Protein AF-A0A0R2MMU1-F1 (afdb_monomer)

Radius of gyration: 24.26 Å; Cα contacts (8 Å, |Δi|>4): 86; chains: 1; bounding box: 53×31×76 Å

pLDDT: mean 89.14, std 9.06, range [49.91, 97.19]

InterPro domains:
  IPR036259 MFS transporter superfamily [G3DSA:1.20.1250.20] (1-72)
  IPR036259 MFS transporter superfamily [SSF103473] (3-154)

Foldseek 3Di:
DDCVVVVVVVVVCCVPPPVVLLCLQCPPPDPVCSVVSVVVSVVVVVVCVVCLVVVLLVLLQVQLLVLLVPQLVVQPDDPVVSVVLSVVLNVLTLPCNQCSLPPPVLVPDPCSVVSNVSSVVSNVRSVVRSVVVVVVVVVVVVVVSVVVSVVVVVVVVVVVVVVVD

Mean predicted aligned error: 7.09 Å

Secondary structure (DSSP, 8-state):
---HHHHHHHHHHHHHHHHHHHHHHTTT--GGGHHHHHHHHHHHHHHHHHHHHHHHHHHHHHHHHHHHHHHGGGS---HHHHHHHHHHHHHHHHHHHHHHHT-HHHHTSTTHHHHHHHHHHHHHHHHHHHHHHHHHHHHHHHHHHHHHHHHHHHHHHHHHHHTT-

Structure (mmCIF, N/CA/C/O backbone):
data_AF-A0A0R2MMU1-F1
#
_entry.id   AF-A0A0R2MMU1-F1
#
loop_
_atom_site.group_PDB
_atom_site.id
_atom_site.type_symbol
_atom_site.label_atom_id
_atom_site.label_alt_id
_atom_site.label_comp_id
_atom_site.label_asym_id
_atom_site.label_entity_id
_atom_site.label_seq_id
_atom_site.pdbx_PDB_ins_code
_atom_site.Cartn_x
_atom_site.Cartn_y
_atom_site.Cartn_z
_atom_site.occupancy
_atom_site.B_iso_or_equiv
_atom_site.auth_seq_id
_atom_site.auth_comp_id
_atom_site.auth_asym_id
_atom_site.auth_atom_id
_atom_site.pdbx_PDB_model_num
ATOM 1 N N . MET A 1 1 ? -8.712 -17.846 3.088 1.00 50.59 1 MET A N 1
ATOM 2 C CA . MET A 1 1 ? -8.578 -17.873 1.618 1.00 50.59 1 MET A CA 1
ATOM 3 C C . MET A 1 1 ? -7.226 -18.461 1.288 1.00 50.59 1 MET A C 1
ATOM 5 O O . MET A 1 1 ? -6.256 -18.099 1.943 1.00 50.59 1 MET A O 1
ATOM 9 N N . GLU A 1 2 ? -7.166 -19.386 0.339 1.00 76.94 2 GLU A N 1
ATOM 10 C CA . GLU A 1 2 ? -5.894 -19.951 -0.097 1.00 76.94 2 GLU A CA 1
ATOM 11 C C . GLU A 1 2 ? -5.105 -18.901 -0.888 1.00 76.94 2 GLU A C 1
ATOM 13 O O . GLU A 1 2 ? -5.578 -18.382 -1.894 1.00 76.94 2 GLU A O 1
ATOM 18 N N . LEU A 1 3 ? -3.917 -18.545 -0.399 1.00 83.06 3 LEU A N 1
ATOM 19 C CA . LEU A 1 3 ? -3.075 -17.492 -0.982 1.00 83.06 3 LEU A CA 1
ATOM 20 C C . LEU A 1 3 ? -2.281 -17.972 -2.208 1.00 83.06 3 LEU A C 1
ATOM 22 O O . LEU A 1 3 ? -1.712 -17.154 -2.934 1.00 83.06 3 LEU A O 1
ATOM 26 N N . TRP A 1 4 ? -2.243 -19.285 -2.455 1.00 89.38 4 TRP A N 1
ATOM 27 C CA . TRP A 1 4 ? -1.385 -19.885 -3.475 1.00 89.38 4 TRP A CA 1
ATOM 28 C C . TRP A 1 4 ? -1.652 -19.377 -4.905 1.00 89.38 4 TRP A C 1
ATOM 30 O O . TRP A 1 4 ? -0.662 -19.141 -5.599 1.00 89.38 4 TRP A O 1
ATOM 40 N N . PRO A 1 5 ? -2.896 -19.101 -5.366 1.00 90.94 5 PRO A N 1
ATOM 41 C CA . PRO A 1 5 ? -3.102 -18.604 -6.729 1.00 90.94 5 PRO A CA 1
ATOM 42 C C . PRO A 1 5 ? -2.506 -17.206 -6.913 1.00 90.94 5 PRO A C 1
ATOM 44 O O . PRO A 1 5 ? -1.870 -16.916 -7.926 1.00 90.94 5 PRO A O 1
ATOM 47 N N . GLY A 1 6 ? -2.653 -16.349 -5.897 1.00 87.88 6 GLY A N 1
ATOM 48 C CA . GLY A 1 6 ? -2.052 -15.017 -5.884 1.00 87.88 6 GLY A CA 1
ATOM 49 C C . GLY A 1 6 ? -0.526 -15.088 -5.900 1.00 87.88 6 GLY A C 1
ATOM 50 O O . GLY A 1 6 ? 0.116 -14.381 -6.673 1.00 87.88 6 GLY A O 1
ATOM 51 N N . MET A 1 7 ? 0.059 -15.996 -5.115 1.00 89.50 7 MET A N 1
ATOM 52 C CA . MET A 1 7 ? 1.508 -16.218 -5.104 1.00 89.50 7 MET A CA 1
ATOM 53 C C . MET A 1 7 ? 2.035 -16.695 -6.464 1.00 89.50 7 MET A C 1
ATOM 55 O O . MET A 1 7 ? 3.068 -16.203 -6.919 1.00 89.50 7 MET A O 1
ATOM 59 N N . VAL A 1 8 ? 1.314 -17.593 -7.144 1.00 93.38 8 VAL A N 1
ATOM 60 C CA . VAL A 1 8 ? 1.662 -18.047 -8.501 1.00 93.38 8 VAL A CA 1
ATOM 61 C C . VAL A 1 8 ? 1.628 -16.882 -9.492 1.00 93.38 8 VAL A C 1
ATOM 63 O O . VAL A 1 8 ? 2.586 -16.691 -10.241 1.00 93.38 8 VAL A O 1
ATOM 66 N N . MET A 1 9 ? 0.580 -16.055 -9.461 1.00 91.62 9 MET A N 1
ATOM 67 C CA . MET A 1 9 ? 0.465 -14.885 -10.341 1.00 91.62 9 MET A CA 1
ATOM 68 C C . MET A 1 9 ? 1.586 -13.865 -10.106 1.00 91.62 9 MET A C 1
ATOM 70 O O . MET A 1 9 ? 2.159 -13.341 -11.066 1.00 91.62 9 MET A O 1
ATOM 74 N N . ILE A 1 10 ? 1.949 -13.618 -8.844 1.00 89.19 10 ILE A N 1
ATOM 75 C CA . ILE A 1 10 ? 3.091 -12.764 -8.489 1.00 89.19 10 ILE A CA 1
ATOM 76 C C . ILE A 1 10 ? 4.390 -13.360 -9.048 1.00 89.19 10 ILE A C 1
ATOM 78 O O . ILE A 1 10 ? 5.195 -12.626 -9.625 1.00 89.19 10 ILE A O 1
ATOM 82 N N . GLY A 1 11 ? 4.586 -14.676 -8.929 1.00 90.88 11 GLY A N 1
ATOM 83 C CA . GLY A 1 11 ? 5.756 -15.376 -9.462 1.00 90.88 11 GLY A CA 1
ATOM 84 C C . GLY A 1 11 ? 5.890 -15.238 -10.980 1.00 90.88 11 GLY A C 1
ATOM 85 O O . GLY A 1 11 ? 6.936 -14.808 -11.468 1.00 90.88 11 GLY A O 1
ATOM 86 N N . ILE A 1 12 ? 4.816 -15.519 -11.725 1.00 93.06 12 ILE A N 1
ATOM 87 C CA . ILE A 1 12 ? 4.781 -15.385 -13.192 1.00 93.06 12 ILE A CA 1
ATOM 88 C C . ILE A 1 12 ? 5.070 -13.941 -13.610 1.00 93.06 12 ILE A C 1
ATOM 90 O O . ILE A 1 12 ? 5.895 -13.700 -14.491 1.00 93.06 12 ILE A O 1
ATOM 94 N N . THR A 1 13 ? 4.443 -12.970 -12.944 1.00 88.56 13 THR A N 1
ATOM 95 C CA . THR A 1 13 ? 4.659 -11.547 -13.238 1.00 88.56 13 THR A CA 1
ATOM 96 C C . THR A 1 13 ? 6.129 -11.167 -13.056 1.00 88.56 13 THR A C 1
ATOM 98 O O . THR A 1 13 ? 6.720 -10.545 -13.937 1.00 88.56 13 THR A O 1
ATOM 101 N N . ASN A 1 14 ? 6.757 -11.599 -11.960 1.00 87.88 14 ASN A N 1
ATOM 102 C CA . ASN A 1 14 ? 8.176 -11.339 -11.713 1.00 87.88 14 ASN A CA 1
ATOM 103 C C . ASN A 1 14 ? 9.093 -12.011 -12.745 1.00 87.88 14 ASN A C 1
ATOM 105 O O . ASN A 1 14 ? 10.094 -11.412 -13.146 1.00 87.88 14 ASN A O 1
ATOM 109 N N . ALA A 1 15 ? 8.755 -13.224 -13.190 1.00 89.00 15 ALA A N 1
ATOM 110 C CA . ALA A 1 15 ? 9.521 -13.948 -14.201 1.00 89.00 15 ALA A CA 1
ATOM 111 C C . ALA A 1 15 ? 9.497 -13.249 -15.570 1.00 89.00 15 ALA A C 1
ATOM 113 O O . ALA A 1 15 ? 10.497 -13.273 -16.280 1.00 89.00 15 ALA A O 1
ATOM 114 N N . ILE A 1 16 ? 8.385 -12.598 -15.924 1.00 90.31 16 ILE A N 1
ATOM 115 C CA . ILE A 1 16 ? 8.231 -11.890 -17.203 1.00 90.31 16 ILE A CA 1
ATOM 116 C C . ILE A 1 16 ? 8.830 -10.482 -17.140 1.00 90.31 16 ILE A C 1
ATOM 118 O O . ILE A 1 16 ? 9.562 -10.074 -18.040 1.00 90.31 16 ILE A O 1
ATOM 122 N N . VAL A 1 17 ? 8.530 -9.722 -16.084 1.00 86.69 17 VAL A N 1
ATOM 123 C CA . VAL A 1 17 ? 8.885 -8.297 -16.010 1.00 86.69 17 VAL A CA 1
ATOM 124 C C . VAL A 1 17 ? 10.395 -8.102 -15.905 1.00 86.69 17 VAL A C 1
ATOM 126 O O . VAL A 1 17 ? 10.941 -7.247 -16.596 1.00 86.69 17 VAL A O 1
ATOM 129 N N . ASN A 1 18 ? 11.088 -8.898 -15.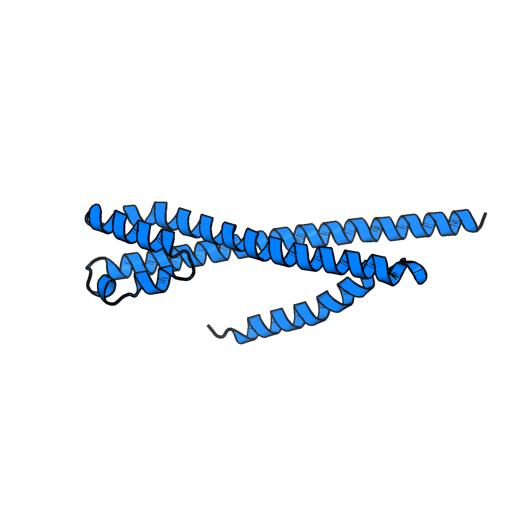084 1.00 86.06 18 ASN A N 1
ATOM 130 C CA . ASN A 1 18 ? 12.508 -8.677 -14.803 1.00 86.06 18 ASN A CA 1
ATOM 131 C C . ASN A 1 18 ? 13.417 -8.800 -16.046 1.00 86.06 18 ASN A C 1
ATOM 133 O O . ASN A 1 18 ? 14.224 -7.890 -16.261 1.00 86.06 18 ASN A O 1
ATOM 137 N N . PRO A 1 19 ? 13.304 -9.849 -16.888 1.00 85.56 19 PRO A N 1
ATOM 138 C CA . PRO A 1 19 ? 14.078 -9.935 -18.125 1.00 85.56 19 PRO A CA 1
ATOM 139 C C . PRO A 1 19 ? 13.749 -8.806 -19.104 1.00 85.56 19 PRO A C 1
ATOM 141 O O . PRO A 1 19 ? 14.665 -8.166 -19.616 1.00 85.56 19 PRO A O 1
ATOM 144 N N . VAL A 1 20 ? 12.456 -8.522 -19.311 1.00 85.19 20 VAL A N 1
ATOM 145 C CA . VAL A 1 20 ? 11.996 -7.494 -20.259 1.00 85.19 20 VAL A CA 1
ATOM 146 C C . VAL A 1 20 ? 12.524 -6.114 -19.874 1.00 85.19 20 VAL A C 1
ATOM 148 O O . VAL A 1 20 ? 13.004 -5.384 -20.742 1.00 85.19 20 VAL A O 1
ATOM 151 N N . LEU A 1 21 ? 12.503 -5.772 -18.580 1.00 83.88 21 LEU A N 1
ATOM 152 C CA . LEU A 1 21 ? 13.031 -4.503 -18.077 1.00 83.88 21 LEU A CA 1
ATOM 153 C C . LEU A 1 21 ? 14.523 -4.346 -18.384 1.00 83.88 21 LEU A C 1
ATOM 155 O O . LEU A 1 21 ? 14.945 -3.287 -18.840 1.00 83.88 21 LEU A O 1
ATOM 159 N N . ASN A 1 22 ? 15.308 -5.404 -18.161 1.00 84.88 22 ASN A N 1
ATOM 160 C CA . ASN A 1 22 ? 16.746 -5.383 -18.415 1.00 84.88 22 ASN A CA 1
ATOM 161 C C . ASN A 1 22 ? 17.041 -5.239 -19.913 1.00 84.88 22 ASN A C 1
ATOM 163 O O . ASN A 1 22 ? 17.874 -4.424 -20.296 1.00 84.88 22 ASN A O 1
ATOM 167 N N . THR A 1 23 ? 16.337 -5.983 -20.772 1.00 84.06 23 THR A N 1
ATOM 168 C CA . THR A 1 23 ? 16.540 -5.890 -22.225 1.00 84.06 23 THR A CA 1
ATOM 169 C C . THR A 1 23 ? 16.091 -4.546 -22.790 1.00 84.06 23 THR A C 1
ATOM 171 O O . THR A 1 23 ? 16.772 -3.993 -23.646 1.00 84.06 23 THR A O 1
ATOM 174 N N . ALA A 1 24 ? 14.972 -3.997 -22.305 1.00 84.00 24 ALA A N 1
ATOM 175 C CA . ALA A 1 24 ? 14.436 -2.727 -22.787 1.00 84.00 24 ALA A CA 1
ATOM 176 C C . ALA A 1 24 ? 15.250 -1.528 -22.284 1.00 84.00 24 ALA A C 1
ATOM 178 O O . ALA A 1 24 ? 15.509 -0.608 -23.052 1.00 84.00 24 ALA A O 1
ATOM 179 N N . GLY A 1 25 ? 15.685 -1.546 -21.020 1.00 81.19 25 GLY A N 1
ATOM 180 C CA . GLY A 1 25 ? 16.491 -0.471 -20.435 1.00 81.19 25 GLY A CA 1
ATOM 181 C C . GLY A 1 25 ? 17.905 -0.375 -21.013 1.00 81.19 25 GLY A C 1
ATOM 182 O O . GLY A 1 25 ? 18.514 0.687 -20.956 1.00 81.19 25 GLY A O 1
ATOM 183 N N . MET A 1 26 ? 18.409 -1.468 -21.588 1.00 86.75 26 MET A N 1
ATOM 184 C CA . MET A 1 26 ? 19.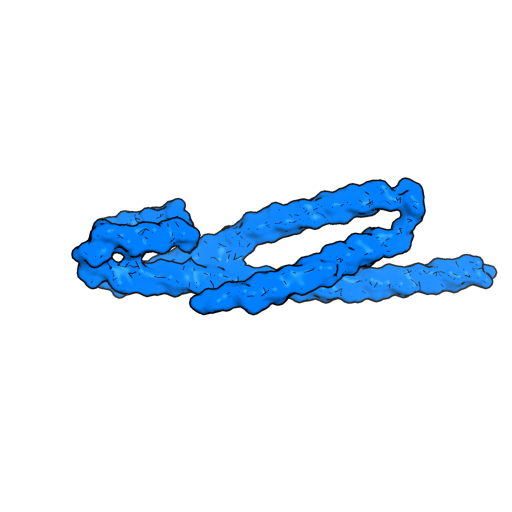733 -1.539 -22.214 1.00 86.75 26 MET A CA 1
ATOM 185 C C . MET A 1 26 ? 19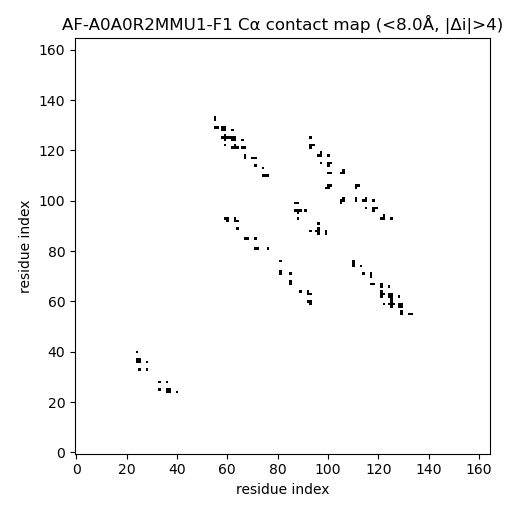.680 -1.440 -23.746 1.00 86.75 26 MET A C 1
ATOM 187 O O . MET A 1 26 ? 20.723 -1.442 -24.402 1.00 86.75 26 MET A O 1
ATOM 191 N N . ALA A 1 27 ? 18.484 -1.376 -24.337 1.00 82.81 27 ALA A N 1
ATOM 192 C CA . ALA A 1 27 ? 18.326 -1.300 -25.782 1.00 82.81 27 ALA A CA 1
ATOM 193 C C . ALA A 1 27 ? 18.928 0.007 -26.324 1.00 82.81 27 ALA A C 1
ATOM 195 O O . ALA A 1 27 ? 18.622 1.089 -25.833 1.00 82.81 27 ALA A O 1
ATOM 196 N N . GLY A 1 28 ? 19.784 -0.099 -27.344 1.00 79.31 28 GLY A N 1
ATOM 197 C CA . GLY A 1 28 ? 20.409 1.060 -27.993 1.00 79.31 28 GLY A CA 1
ATOM 198 C C . GLY A 1 28 ? 21.635 1.637 -27.275 1.00 79.31 28 GLY A C 1
ATOM 199 O O . GLY A 1 28 ? 22.217 2.593 -27.778 1.00 79.31 28 GLY A O 1
ATOM 200 N N . VAL A 1 29 ? 22.062 1.057 -26.146 1.00 87.00 29 VAL A N 1
ATOM 201 C CA . VAL A 1 29 ? 23.268 1.488 -25.418 1.00 87.00 29 VAL A CA 1
ATOM 202 C C . VAL A 1 29 ? 24.527 0.951 -26.105 1.00 87.00 29 VAL A C 1
ATOM 204 O O . VAL A 1 29 ? 24.607 -0.234 -26.441 1.00 87.00 29 VAL A O 1
ATOM 207 N N . ALA A 1 30 ? 25.536 1.805 -26.300 1.00 88.25 30 ALA A N 1
ATOM 208 C CA . ALA A 1 30 ? 26.806 1.387 -26.883 1.00 88.25 30 ALA A CA 1
ATOM 209 C C . ALA A 1 30 ? 27.558 0.408 -25.951 1.00 88.25 30 ALA A C 1
ATOM 211 O O . ALA A 1 30 ? 27.510 0.562 -24.727 1.00 88.25 30 ALA A O 1
ATOM 212 N N . PRO A 1 31 ? 28.324 -0.572 -26.479 1.00 86.88 31 PRO A N 1
ATOM 213 C CA . PRO A 1 31 ? 28.992 -1.582 -25.650 1.00 86.88 31 PRO A CA 1
ATOM 214 C C . PRO A 1 31 ? 29.890 -1.015 -24.541 1.00 86.88 31 PRO A C 1
ATOM 216 O O . PRO A 1 31 ? 29.954 -1.582 -23.453 1.00 86.88 31 PRO A O 1
ATOM 219 N N . HIS A 1 32 ? 30.549 0.120 -24.793 1.00 90.12 32 HIS A N 1
ATOM 220 C CA . HIS A 1 32 ? 31.442 0.773 -23.833 1.00 90.12 32 HIS A CA 1
ATOM 221 C C . HIS A 1 32 ? 30.702 1.535 -22.716 1.00 90.12 32 HIS A C 1
ATOM 223 O O . HIS A 1 32 ? 31.305 1.858 -21.698 1.00 90.12 32 HIS A O 1
ATOM 229 N N . GLU A 1 33 ? 29.395 1.774 -22.865 1.00 90.19 33 GLU A N 1
ATOM 230 C CA . GLU A 1 33 ? 28.551 2.478 -21.888 1.00 90.19 33 GLU A CA 1
ATOM 231 C C . GLU A 1 33 ? 27.633 1.530 -21.105 1.00 90.19 33 GLU A C 1
ATOM 233 O O . GLU A 1 33 ? 26.965 1.952 -20.159 1.00 90.19 33 GLU A O 1
ATOM 238 N N . MET A 1 34 ? 27.616 0.234 -21.445 1.00 87.56 34 MET A N 1
ATOM 239 C CA . MET A 1 34 ? 26.731 -0.753 -20.815 1.00 87.56 34 MET A CA 1
ATOM 240 C C . MET A 1 34 ? 26.856 -0.785 -19.286 1.00 87.56 34 MET A C 1
ATOM 242 O O . MET A 1 34 ? 25.849 -0.900 -18.589 1.00 87.56 34 MET A O 1
ATOM 246 N N . GLY A 1 35 ? 28.071 -0.644 -18.747 1.00 90.12 35 GLY A N 1
ATOM 247 C CA . GLY A 1 35 ? 28.281 -0.585 -17.298 1.00 90.12 35 GLY A CA 1
ATOM 248 C C . GLY A 1 35 ? 27.595 0.621 -16.645 1.00 90.12 35 GLY A C 1
ATOM 249 O O . GLY A 1 35 ? 26.967 0.478 -15.596 1.00 90.12 35 GLY A O 1
ATOM 250 N N . MET A 1 36 ? 27.649 1.790 -17.291 1.00 92.06 36 MET A N 1
ATOM 251 C CA . MET A 1 36 ? 27.031 3.024 -16.794 1.00 92.0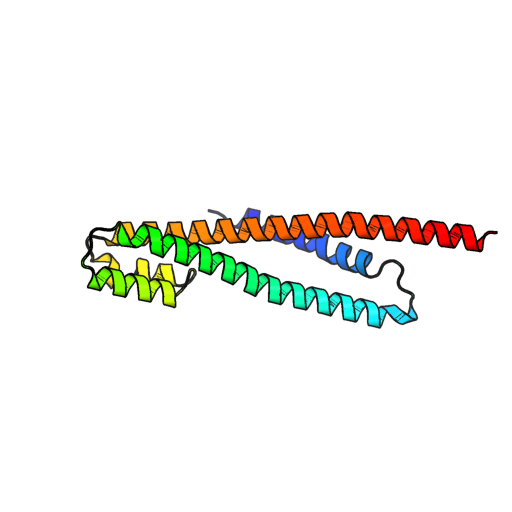6 36 MET A CA 1
ATOM 252 C C . MET A 1 36 ? 25.502 2.961 -16.876 1.00 92.06 36 MET A C 1
ATOM 254 O O . MET A 1 36 ? 24.818 3.276 -15.901 1.00 92.06 36 MET A O 1
ATOM 258 N N . ALA A 1 37 ? 24.965 2.493 -18.007 1.00 90.06 37 ALA A N 1
ATOM 259 C CA . ALA A 1 37 ? 23.525 2.334 -18.199 1.00 90.06 37 ALA A CA 1
ATOM 260 C C . ALA A 1 37 ? 22.922 1.316 -17.218 1.00 90.06 37 ALA A C 1
ATOM 262 O O . ALA A 1 37 ? 21.908 1.595 -16.577 1.00 90.06 37 ALA A O 1
ATOM 263 N N . SER A 1 38 ? 23.586 0.172 -17.030 1.00 89.75 38 SER A N 1
ATOM 264 C CA . SER A 1 38 ? 23.173 -0.848 -16.061 1.00 89.75 38 SER A CA 1
ATOM 265 C C . SER A 1 38 ? 23.207 -0.317 -14.621 1.00 89.75 38 SER A C 1
ATOM 267 O O . SER A 1 38 ? 22.273 -0.548 -13.848 1.00 89.75 38 SER A O 1
ATOM 269 N N . GLY A 1 39 ? 24.232 0.472 -14.272 1.00 92.06 39 GLY A N 1
ATOM 270 C CA . GLY A 1 39 ? 24.329 1.142 -12.974 1.00 92.06 39 GLY A CA 1
ATOM 271 C C . GLY A 1 39 ? 23.147 2.079 -12.704 1.00 92.06 39 GLY A C 1
ATOM 272 O O . GLY A 1 39 ? 22.494 1.961 -11.666 1.00 92.06 39 GLY A O 1
ATOM 273 N N . LEU A 1 40 ? 22.818 2.955 -13.660 1.00 92.31 40 LEU A N 1
ATOM 274 C CA . LEU A 1 40 ? 21.656 3.848 -13.566 1.00 92.31 40 LEU A CA 1
ATOM 275 C C . LEU A 1 40 ? 20.340 3.070 -13.453 1.00 92.31 40 LEU A C 1
ATOM 277 O O . LEU A 1 40 ? 19.515 3.385 -12.593 1.00 92.31 40 LEU A O 1
ATOM 281 N N . LEU A 1 41 ? 20.158 2.026 -14.267 1.00 90.44 41 L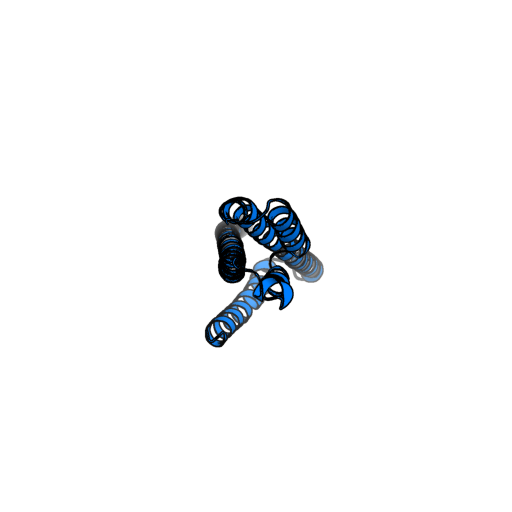EU A N 1
ATOM 282 C CA . LEU A 1 41 ? 18.965 1.181 -14.227 1.00 90.44 41 LEU A CA 1
ATOM 283 C C . LEU A 1 41 ? 18.770 0.557 -12.839 1.00 90.44 41 LEU A C 1
ATOM 285 O O . LEU A 1 41 ? 17.664 0.585 -12.295 1.00 90.44 41 LEU A O 1
ATOM 289 N N . ASN A 1 42 ? 19.839 0.035 -12.234 1.00 91.50 42 ASN A N 1
ATOM 290 C CA . ASN A 1 42 ? 19.768 -0.552 -10.901 1.00 91.50 42 ASN A CA 1
ATOM 291 C C . ASN A 1 42 ? 19.434 0.488 -9.817 1.00 91.50 42 ASN A C 1
ATOM 293 O O . ASN A 1 42 ? 18.620 0.211 -8.935 1.00 91.50 42 ASN A O 1
ATOM 297 N N . VAL A 1 43 ? 19.995 1.699 -9.905 1.00 94.25 43 VAL A N 1
ATOM 298 C CA . VAL A 1 43 ? 19.671 2.799 -8.980 1.00 94.25 43 VAL A CA 1
ATOM 299 C C . VAL A 1 43 ? 18.191 3.169 -9.065 1.00 94.25 43 VAL A C 1
ATOM 301 O O . VAL A 1 43 ? 17.532 3.244 -8.029 1.00 94.25 43 VAL A O 1
ATOM 304 N N . PHE A 1 44 ? 17.631 3.327 -10.270 1.00 91.31 44 PHE A N 1
ATOM 305 C CA . PHE A 1 44 ? 16.203 3.622 -10.430 1.00 91.31 44 PHE A CA 1
ATOM 306 C C . PHE A 1 44 ? 15.305 2.498 -9.906 1.00 91.31 44 PHE A C 1
ATOM 308 O O . PHE A 1 44 ? 14.280 2.778 -9.285 1.00 91.31 44 PHE A O 1
ATOM 315 N N . ARG A 1 45 ? 15.693 1.230 -10.091 1.00 90.94 45 ARG A N 1
ATOM 316 C CA . ARG A 1 45 ? 14.961 0.083 -9.529 1.00 90.94 45 ARG A CA 1
ATOM 317 C C . ARG A 1 45 ? 14.967 0.093 -8.004 1.00 90.94 45 ARG A C 1
ATOM 319 O O . ARG A 1 45 ? 13.912 -0.069 -7.387 1.00 90.94 45 ARG A O 1
ATOM 326 N N . GLN A 1 46 ? 16.135 0.295 -7.400 1.00 94.44 46 GLN A N 1
ATOM 327 C CA . GLN A 1 46 ? 16.269 0.351 -5.948 1.00 94.44 46 GLN A CA 1
ATOM 328 C C . GLN A 1 46 ? 15.481 1.531 -5.377 1.00 94.44 46 GLN A C 1
ATOM 330 O O . GLN A 1 46 ? 14.713 1.360 -4.434 1.00 94.44 46 GLN A O 1
ATOM 335 N N . PHE A 1 47 ? 15.615 2.706 -5.990 1.00 94.88 47 PHE A N 1
ATOM 336 C CA . PHE A 1 47 ? 14.884 3.905 -5.599 1.00 94.88 47 PHE A CA 1
ATOM 337 C C . PHE A 1 47 ? 13.367 3.715 -5.715 1.00 94.88 47 PHE A C 1
ATOM 339 O O . PHE A 1 47 ? 12.628 4.010 -4.780 1.00 94.88 47 PHE A O 1
ATOM 346 N N . GLY A 1 48 ? 12.892 3.153 -6.829 1.00 92.69 48 GLY A N 1
ATOM 347 C CA . GLY A 1 48 ? 11.478 2.836 -7.013 1.00 92.69 48 GLY A CA 1
ATOM 348 C C . GLY A 1 48 ? 10.957 1.851 -5.964 1.00 92.69 48 GLY A C 1
ATOM 349 O O . GLY A 1 48 ? 9.841 2.007 -5.478 1.00 92.69 48 GLY A O 1
ATOM 350 N N . THR A 1 49 ? 11.777 0.879 -5.558 1.00 93.12 49 THR A N 1
ATOM 351 C CA . THR A 1 49 ? 11.413 -0.096 -4.520 1.00 93.12 49 THR A CA 1
ATOM 352 C C . THR A 1 49 ? 11.288 0.570 -3.153 1.00 93.12 49 THR A C 1
ATOM 354 O O . THR A 1 49 ? 10.291 0.367 -2.464 1.00 93.12 49 THR A O 1
ATOM 357 N N . THR A 1 50 ? 12.255 1.402 -2.758 1.00 95.88 50 THR A N 1
ATOM 358 C CA . THR A 1 50 ? 12.214 2.075 -1.452 1.00 95.88 50 THR A CA 1
ATOM 359 C C . THR A 1 50 ? 11.076 3.089 -1.371 1.00 95.88 50 THR A C 1
ATOM 361 O O . THR A 1 50 ? 10.289 3.052 -0.423 1.00 95.88 50 THR A O 1
ATOM 364 N N . VAL A 1 51 ? 10.929 3.945 -2.386 1.00 95.12 51 VAL A N 1
ATOM 365 C CA . VAL A 1 51 ? 9.845 4.934 -2.457 1.00 95.12 51 VAL A CA 1
ATOM 366 C C . VAL A 1 51 ? 8.487 4.249 -2.565 1.00 95.12 51 VAL A C 1
ATOM 368 O O . VAL A 1 51 ? 7.542 4.671 -1.904 1.00 95.12 51 VAL A O 1
ATOM 371 N N . GLY A 1 52 ? 8.389 3.169 -3.342 1.00 95.19 52 GLY A N 1
ATOM 372 C CA . GLY A 1 52 ? 7.168 2.385 -3.484 1.00 95.19 52 GLY A CA 1
ATOM 373 C C . GLY A 1 52 ? 6.712 1.788 -2.156 1.00 95.19 52 GLY A C 1
ATOM 374 O O . GLY A 1 52 ? 5.575 2.012 -1.753 1.00 95.19 52 GLY A O 1
ATOM 375 N N . VAL A 1 53 ? 7.599 1.089 -1.440 1.00 95.12 53 VAL A N 1
ATOM 376 C CA . VAL A 1 53 ? 7.272 0.464 -0.146 1.00 95.12 53 VAL A CA 1
ATOM 377 C C . VAL A 1 53 ? 6.843 1.510 0.885 1.00 95.12 53 VAL A C 1
ATOM 379 O O . VAL A 1 53 ? 5.804 1.348 1.524 1.00 95.12 53 VAL A O 1
ATOM 382 N N . VAL A 1 54 ? 7.600 2.604 1.025 1.00 96.38 54 VAL A N 1
ATOM 383 C CA . VAL A 1 54 ? 7.289 3.654 2.008 1.00 96.38 54 VAL A CA 1
ATOM 384 C C . VAL A 1 54 ? 6.018 4.412 1.627 1.00 96.38 54 VAL A C 1
ATOM 386 O O . VAL A 1 54 ? 5.126 4.573 2.457 1.00 96.38 54 VAL A O 1
ATOM 389 N N . GLY A 1 55 ? 5.904 4.854 0.374 1.00 96.81 55 GLY A N 1
ATOM 390 C CA . GLY A 1 55 ? 4.766 5.639 -0.099 1.00 96.81 55 GLY A CA 1
ATOM 391 C C . G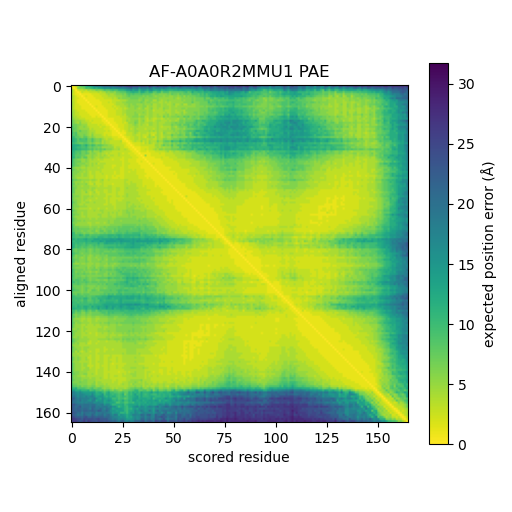LY A 1 55 ? 3.452 4.868 -0.011 1.00 96.81 55 GLY A C 1
ATOM 392 O O . GLY A 1 55 ? 2.475 5.372 0.541 1.00 96.81 55 GLY A O 1
ATOM 393 N N . LEU A 1 56 ? 3.437 3.619 -0.483 1.00 96.88 56 LEU A N 1
ATOM 394 C CA . LEU A 1 56 ? 2.259 2.756 -0.391 1.00 96.88 56 LEU A CA 1
ATOM 395 C C . LEU A 1 56 ? 1.911 2.422 1.067 1.00 96.88 56 LEU A C 1
ATOM 397 O O . LEU A 1 56 ? 0.734 2.456 1.428 1.00 96.88 56 LEU A O 1
ATOM 401 N N . GLY A 1 57 ? 2.910 2.182 1.924 1.00 95.88 57 GLY A N 1
ATOM 402 C CA . GLY A 1 57 ? 2.699 1.969 3.359 1.00 95.88 57 GLY A CA 1
ATOM 403 C C . GLY A 1 57 ? 2.067 3.180 4.057 1.00 95.88 57 GLY A C 1
ATOM 404 O O . GLY A 1 57 ? 1.141 3.022 4.853 1.00 95.88 57 GLY A O 1
ATOM 405 N N . LEU A 1 58 ? 2.498 4.399 3.716 1.00 96.62 58 LEU A N 1
ATOM 406 C CA . LEU A 1 58 ? 1.892 5.633 4.225 1.00 96.62 58 LEU A CA 1
ATOM 407 C C . LEU A 1 58 ? 0.451 5.815 3.737 1.00 96.62 58 LEU A C 1
ATOM 409 O O . LEU A 1 58 ? -0.406 6.214 4.523 1.00 96.62 58 LEU A O 1
ATOM 413 N N . ILE A 1 59 ? 0.157 5.487 2.476 1.00 97.06 59 ILE A N 1
ATOM 414 C CA . ILE A 1 59 ? -1.213 5.523 1.937 1.00 97.06 59 ILE A CA 1
ATOM 415 C C . ILE A 1 59 ? -2.123 4.569 2.716 1.00 97.06 59 ILE A C 1
ATOM 417 O O . ILE A 1 59 ? -3.200 4.976 3.159 1.00 97.06 59 ILE A O 1
ATOM 421 N N . GLN A 1 60 ? -1.672 3.331 2.939 1.00 96.88 60 GLN A N 1
ATOM 422 C CA . GLN A 1 60 ? -2.405 2.357 3.745 1.00 96.88 60 GLN A CA 1
ATOM 423 C C . GLN A 1 60 ? -2.635 2.871 5.167 1.00 96.88 60 GLN A C 1
ATOM 425 O O . GLN A 1 60 ? -3.757 2.810 5.668 1.00 96.88 60 GLN A O 1
ATOM 430 N N . ASN A 1 61 ? -1.589 3.393 5.812 1.00 96.50 61 ASN A N 1
ATOM 431 C CA . ASN A 1 61 ? -1.673 3.906 7.174 1.00 96.50 61 ASN A CA 1
ATOM 432 C C . ASN A 1 61 ? -2.655 5.081 7.284 1.00 96.50 61 ASN A C 1
ATOM 434 O O . ASN A 1 61 ? -3.497 5.099 8.178 1.00 96.50 61 ASN A O 1
ATOM 438 N N . ASN A 1 62 ? -2.604 6.027 6.345 1.00 96.81 62 ASN A N 1
ATOM 439 C CA . ASN A 1 62 ? -3.491 7.187 6.338 1.00 96.81 62 ASN A CA 1
ATOM 440 C C . ASN A 1 62 ? -4.957 6.783 6.136 1.00 96.81 62 ASN A C 1
ATOM 442 O O . ASN A 1 62 ? -5.833 7.288 6.837 1.00 96.81 62 ASN A O 1
ATOM 446 N N . SER A 1 63 ? -5.227 5.845 5.224 1.00 96.44 63 SER A N 1
ATOM 447 C CA . SER A 1 63 ? -6.573 5.298 5.011 1.00 96.44 63 SER A CA 1
ATOM 448 C C . SER A 1 63 ? -7.081 4.536 6.245 1.00 96.44 63 SER A C 1
ATOM 450 O O . SER A 1 63 ? -8.204 4.779 6.695 1.00 96.44 63 SER A O 1
ATOM 452 N N . TYR A 1 64 ? -6.234 3.706 6.863 1.00 96.69 64 TYR A N 1
ATOM 453 C CA . TYR A 1 64 ? -6.537 3.006 8.114 1.00 96.69 64 TYR A CA 1
ATOM 454 C C . TYR A 1 64 ? -6.900 3.987 9.241 1.00 96.69 64 TYR A C 1
ATOM 456 O O . TYR A 1 64 ? -7.962 3.872 9.858 1.00 96.69 64 TYR A O 1
ATOM 464 N N . MET A 1 65 ? -6.061 5.001 9.471 1.00 95.44 65 MET A N 1
ATOM 465 C CA . MET A 1 65 ? -6.293 6.036 10.480 1.00 95.44 65 MET A CA 1
ATOM 466 C C . MET A 1 65 ? -7.571 6.830 10.210 1.00 95.44 65 MET A C 1
ATOM 468 O O . MET A 1 65 ? -8.333 7.092 11.141 1.00 95.44 65 MET A O 1
ATOM 472 N N . ALA A 1 66 ? -7.829 7.207 8.955 1.00 96.31 66 ALA A N 1
ATOM 473 C CA . ALA A 1 66 ? -9.050 7.906 8.574 1.00 96.31 66 ALA A CA 1
ATOM 474 C C . ALA A 1 66 ? -10.293 7.070 8.914 1.00 96.31 66 ALA A C 1
ATOM 476 O O . ALA A 1 66 ? -11.215 7.578 9.553 1.00 96.31 66 ALA A O 1
ATOM 477 N N . HIS A 1 67 ? -10.284 5.773 8.590 1.00 95.69 67 HIS A N 1
ATOM 478 C CA . HIS A 1 67 ? -11.396 4.879 8.905 1.00 95.69 67 HIS A CA 1
ATOM 479 C C . HIS A 1 67 ? -11.624 4.742 10.416 1.00 95.69 67 HIS A C 1
ATOM 481 O O . HIS A 1 67 ? -12.762 4.843 10.878 1.00 95.69 67 HIS A O 1
ATOM 487 N N . LEU A 1 68 ? -10.556 4.582 11.207 1.00 95.44 68 LEU A N 1
ATOM 488 C CA . LEU A 1 68 ? -10.656 4.539 12.669 1.00 95.44 68 LEU A CA 1
ATOM 489 C C . LEU A 1 68 ? -11.227 5.836 13.249 1.00 95.44 68 LEU A C 1
ATOM 491 O O . LEU A 1 68 ? -12.098 5.789 14.118 1.00 95.44 68 LEU A O 1
ATOM 495 N N . ASN A 1 69 ? -10.757 6.986 12.761 1.00 94.94 69 ASN A N 1
ATOM 496 C CA . ASN A 1 69 ? -11.216 8.302 13.203 1.00 94.94 69 ASN A CA 1
ATOM 497 C C . ASN A 1 69 ? -12.715 8.511 12.958 1.00 94.94 69 ASN A C 1
ATOM 499 O O . ASN A 1 69 ? -13.366 9.176 13.761 1.00 94.94 69 A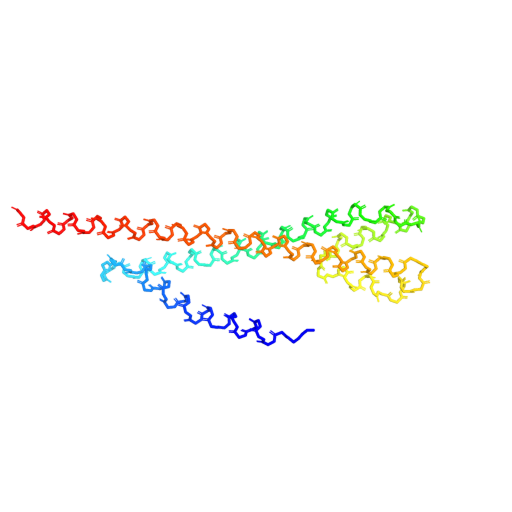SN A O 1
ATOM 503 N N . THR A 1 70 ? -13.261 7.938 11.885 1.00 95.44 70 THR A N 1
ATOM 504 C CA . THR A 1 70 ? -14.687 8.037 11.556 1.00 95.44 70 THR A CA 1
ATOM 505 C C . THR A 1 70 ? -15.537 6.993 12.283 1.00 95.44 70 THR A C 1
ATOM 507 O O . THR A 1 70 ? -16.629 7.318 12.745 1.00 95.44 70 THR A O 1
ATOM 510 N N . ALA A 1 71 ? -15.063 5.749 12.396 1.00 94.56 71 ALA A N 1
ATOM 511 C CA . ALA A 1 71 ? -15.874 4.630 12.878 1.00 94.56 71 ALA A CA 1
ATOM 512 C C . ALA A 1 71 ? -15.849 4.452 14.406 1.00 94.56 71 ALA A C 1
ATOM 514 O O . ALA A 1 71 ? -16.881 4.141 14.999 1.00 94.56 71 ALA A O 1
ATOM 515 N N . LEU A 1 72 ? -14.705 4.667 15.071 1.00 93.25 72 LEU A N 1
ATOM 516 C CA . LEU A 1 72 ? -14.592 4.465 16.524 1.00 93.25 72 LEU A CA 1
ATOM 517 C C . LEU A 1 72 ? -15.552 5.346 17.344 1.00 93.25 72 LEU A C 1
ATOM 519 O O . LEU A 1 72 ? -16.172 4.810 18.263 1.00 93.25 72 LEU A O 1
ATOM 523 N N . PRO A 1 73 ? -15.752 6.645 17.030 1.00 93.50 73 PRO A N 1
ATOM 524 C CA . PRO A 1 73 ? -16.682 7.490 17.784 1.00 93.50 73 PRO A CA 1
ATOM 525 C C . PRO A 1 73 ? -18.148 7.039 17.717 1.00 93.50 73 PRO A C 1
ATOM 527 O O . PRO A 1 73 ? -18.959 7.486 18.521 1.00 93.50 73 PRO A O 1
ATOM 530 N N . GLN A 1 74 ? -18.503 6.167 16.768 1.00 92.19 74 GLN A N 1
ATOM 531 C CA . GLN A 1 74 ? -19.862 5.640 16.615 1.00 92.19 74 GLN A CA 1
ATOM 532 C C . GLN A 1 74 ? -20.162 4.495 17.596 1.00 92.19 74 GLN A C 1
ATOM 534 O O . GLN A 1 74 ? -21.320 4.112 17.776 1.00 92.19 74 GLN A O 1
ATOM 539 N N . VAL A 1 75 ? -19.134 3.944 18.247 1.00 91.44 75 VAL A N 1
ATOM 540 C CA . VAL A 1 75 ? -19.281 2.888 19.247 1.00 91.44 75 VAL A CA 1
ATOM 541 C C . VAL A 1 75 ? -19.697 3.501 20.579 1.00 91.44 75 VAL A C 1
ATOM 543 O O . VAL A 1 75 ? -19.040 4.397 21.106 1.00 91.44 75 VAL A O 1
ATOM 546 N N . LYS A 1 76 ? -20.772 2.975 21.174 1.00 89.19 76 LYS A N 1
ATOM 547 C CA . LYS A 1 76 ? -21.220 3.389 22.509 1.00 89.19 76 LYS A CA 1
ATOM 548 C C . LYS A 1 76 ? -20.241 2.880 23.572 1.00 89.19 76 LYS A C 1
ATOM 550 O O . LYS A 1 76 ? -20.373 1.757 24.055 1.00 89.19 76 LYS A O 1
ATOM 555 N N . MET A 1 77 ? -19.262 3.705 23.937 1.00 90.94 77 MET A N 1
ATOM 556 C CA . MET A 1 77 ? -18.296 3.421 25.000 1.00 90.94 77 MET A CA 1
ATOM 557 C C . MET A 1 77 ? -17.917 4.690 25.783 1.00 90.94 77 MET A C 1
ATOM 559 O O . MET A 1 77 ? -18.083 5.794 25.264 1.00 90.94 77 MET A O 1
ATOM 563 N N . PRO A 1 78 ? -17.396 4.564 27.019 1.00 91.94 78 PRO A N 1
ATOM 564 C CA . PRO A 1 78 ? -16.910 5.713 27.780 1.00 91.94 78 PRO A CA 1
ATOM 565 C C . PRO A 1 78 ? -15.795 6.454 27.033 1.00 91.94 78 PRO A C 1
ATOM 567 O O . PRO A 1 78 ? -14.889 5.820 26.489 1.00 91.94 78 PRO A O 1
ATOM 570 N N . THR A 1 79 ? -15.800 7.789 27.071 1.00 90.62 79 THR A N 1
ATOM 571 C CA . THR A 1 79 ? -14.841 8.640 26.341 1.00 90.62 79 THR A CA 1
ATOM 572 C C . THR A 1 79 ? -13.379 8.306 26.652 1.00 90.62 79 THR A C 1
ATOM 574 O O . THR A 1 79 ? -12.529 8.327 25.766 1.00 90.62 79 THR A O 1
ATOM 577 N N . GLN A 1 80 ? -13.076 7.927 27.897 1.00 91.19 80 GLN A N 1
ATOM 578 C CA . GLN A 1 80 ? -11.725 7.526 28.296 1.00 91.19 80 GLN A CA 1
ATOM 579 C C . GLN A 1 80 ? -11.274 6.221 27.618 1.00 91.19 80 GLN A C 1
ATOM 581 O O . GLN A 1 80 ? -10.122 6.109 27.205 1.00 91.19 80 GLN A O 1
ATOM 586 N N . ALA A 1 81 ? -12.182 5.250 27.469 1.00 90.19 81 ALA A N 1
ATOM 587 C CA . ALA A 1 81 ? -11.902 4.006 26.757 1.00 90.19 81 ALA A CA 1
ATOM 588 C C . ALA A 1 81 ? -11.748 4.257 25.253 1.00 90.19 81 ALA A C 1
ATOM 590 O O . ALA A 1 81 ? -10.822 3.724 24.646 1.00 90.19 81 ALA A O 1
ATOM 591 N N . LEU A 1 82 ? -12.599 5.117 24.680 1.00 92.94 82 LEU A N 1
ATOM 592 C CA . LEU A 1 82 ? -12.519 5.520 23.277 1.00 92.94 82 LEU A CA 1
ATOM 593 C C . LEU A 1 82 ? -11.145 6.101 22.944 1.00 92.94 82 LEU A C 1
ATOM 595 O O . LEU A 1 82 ? -10.486 5.608 22.032 1.00 92.94 82 LEU A O 1
ATOM 599 N N . ASN A 1 83 ? -10.704 7.105 23.703 1.00 93.06 83 ASN A N 1
ATOM 600 C CA . ASN A 1 83 ? -9.425 7.767 23.464 1.00 93.06 83 ASN A CA 1
ATOM 601 C C . ASN A 1 83 ? -8.255 6.792 23.645 1.00 93.06 83 ASN A C 1
ATOM 603 O O . ASN A 1 83 ? -7.421 6.676 22.755 1.00 93.06 83 ASN A O 1
ATOM 607 N N . GLY A 1 84 ? -8.246 6.005 24.728 1.00 92.81 84 GLY A N 1
ATOM 608 C CA . GLY A 1 84 ? -7.168 5.045 24.977 1.00 92.81 84 GLY A CA 1
ATOM 609 C C . GLY A 1 84 ? -7.056 3.952 23.906 1.00 92.81 84 GLY A C 1
ATOM 610 O O . GLY A 1 84 ? -5.951 3.605 23.494 1.00 92.81 84 GLY A O 1
ATOM 611 N N . ILE A 1 85 ? -8.185 3.420 23.423 1.00 92.81 85 ILE A N 1
ATOM 612 C CA . ILE A 1 85 ? -8.198 2.412 22.350 1.00 92.81 85 ILE A CA 1
ATOM 613 C C . ILE A 1 85 ? -7.776 3.043 21.026 1.00 92.81 85 ILE A C 1
ATOM 615 O O . ILE A 1 85 ? -6.965 2.464 20.306 1.00 92.81 85 ILE A O 1
ATOM 619 N N . LYS A 1 86 ? -8.306 4.226 20.711 1.00 93.62 86 LYS A N 1
ATOM 620 C CA . LYS A 1 86 ? -7.966 4.964 19.498 1.00 93.62 86 LYS A CA 1
ATOM 621 C C . LYS A 1 86 ? -6.467 5.251 19.426 1.00 93.62 86 LYS A C 1
ATOM 623 O O . LYS A 1 86 ? -5.852 4.917 18.417 1.00 93.62 86 LYS A O 1
ATOM 628 N N . ASP A 1 87 ? -5.886 5.799 20.489 1.00 94.38 87 ASP A N 1
ATOM 629 C CA . ASP A 1 87 ? -4.460 6.124 20.547 1.00 94.38 87 ASP A CA 1
ATOM 630 C C . ASP A 1 87 ? -3.601 4.862 20.430 1.00 94.38 87 ASP A C 1
ATOM 632 O O . ASP A 1 87 ? -2.624 4.840 19.684 1.00 94.38 87 ASP A O 1
ATOM 636 N N . ALA A 1 88 ? -3.996 3.772 21.097 1.00 93.62 88 ALA A N 1
ATOM 637 C CA . ALA A 1 88 ? -3.297 2.496 20.993 1.00 93.62 88 ALA A CA 1
ATOM 638 C C . ALA A 1 88 ? -3.326 1.933 19.559 1.00 93.62 88 ALA A C 1
ATOM 640 O O . ALA A 1 88 ? -2.294 1.498 19.052 1.00 93.62 88 ALA A O 1
ATOM 641 N N . LEU A 1 89 ? -4.480 1.975 18.882 1.00 94.31 89 LEU A N 1
ATOM 642 C CA . LEU A 1 89 ? -4.628 1.500 17.502 1.00 94.31 89 LEU A CA 1
ATOM 643 C C . LEU A 1 89 ? -3.872 2.371 16.493 1.00 94.31 89 LEU A C 1
ATOM 645 O O . LEU A 1 89 ? -3.298 1.842 15.544 1.00 94.31 89 LEU A O 1
ATOM 649 N N . ILE A 1 90 ? -3.867 3.688 16.700 1.00 93.25 90 ILE A N 1
ATOM 650 C CA . ILE A 1 90 ? -3.124 4.649 15.881 1.00 93.25 90 ILE A CA 1
ATOM 651 C C . ILE A 1 90 ? -1.617 4.416 16.009 1.00 93.25 90 ILE A C 1
ATOM 653 O O . ILE A 1 90 ? -0.937 4.302 14.993 1.00 93.25 90 ILE A O 1
ATOM 657 N N . ASN A 1 91 ? -1.109 4.288 17.236 1.00 93.88 91 ASN A N 1
ATOM 658 C CA . ASN A 1 91 ? 0.319 4.086 17.485 1.00 93.88 91 ASN A CA 1
ATOM 659 C C . ASN A 1 91 ? 0.811 2.713 17.011 1.00 93.88 91 ASN A C 1
ATOM 661 O O . ASN A 1 91 ? 1.963 2.571 16.612 1.00 93.88 91 ASN A O 1
ATOM 665 N N . ALA A 1 92 ? -0.055 1.700 17.044 1.00 93.06 92 ALA A N 1
ATOM 666 C CA . ALA A 1 92 ? 0.259 0.371 16.534 1.00 93.06 92 ALA A CA 1
ATOM 667 C C . ALA A 1 92 ? 0.250 0.298 14.998 1.00 93.06 92 ALA A C 1
ATOM 669 O O . ALA A 1 92 ? 0.960 -0.523 14.414 1.00 93.06 92 ALA A O 1
ATOM 670 N N . GLY A 1 93 ? -0.557 1.136 14.345 1.00 92.44 93 GLY A N 1
ATOM 671 C CA . GLY A 1 93 ? -0.738 1.124 12.899 1.00 92.44 93 GLY A CA 1
ATOM 672 C C . GLY A 1 93 ? -1.525 -0.094 12.381 1.00 92.44 93 GLY A C 1
ATOM 673 O O . GLY A 1 93 ? -1.994 -0.934 13.158 1.00 92.44 93 GLY A O 1
ATOM 674 N N . PRO A 1 94 ? -1.682 -0.212 11.050 1.00 91.19 94 PRO A N 1
ATOM 675 C CA . PRO A 1 94 ? -2.569 -1.193 10.418 1.00 91.19 94 PRO A CA 1
ATOM 676 C C . PRO A 1 94 ? -2.178 -2.656 10.677 1.00 91.19 94 PRO A C 1
ATOM 678 O O . PRO A 1 94 ? -3.057 -3.498 10.831 1.00 91.19 94 PRO A O 1
ATOM 681 N N . PHE A 1 95 ? -0.883 -2.978 10.769 1.00 88.50 95 PHE A N 1
ATOM 682 C CA . PHE A 1 95 ? -0.425 -4.363 10.958 1.00 88.50 95 PHE A CA 1
ATOM 683 C C . PHE A 1 95 ? -0.592 -4.860 12.398 1.00 88.50 95 PHE A C 1
ATOM 685 O O . PHE A 1 95 ? -0.994 -6.002 12.622 1.00 88.50 95 PHE A O 1
ATOM 692 N N . SER A 1 96 ? -0.317 -4.000 13.380 1.00 91.38 96 SER A N 1
ATOM 693 C CA . SER A 1 96 ? -0.384 -4.362 14.800 1.00 91.38 96 SER A CA 1
ATOM 694 C C . SER A 1 96 ? -1.740 -4.035 15.434 1.00 91.38 96 SER A C 1
ATOM 696 O O . SER A 1 96 ? -2.033 -4.507 16.528 1.00 91.38 96 SER A O 1
ATOM 698 N N . GLY A 1 97 ? -2.620 -3.287 14.760 1.00 89.56 97 GLY A N 1
ATOM 699 C CA . GLY A 1 97 ? -3.966 -2.987 15.260 1.00 89.56 97 GLY A CA 1
ATOM 700 C C . GLY A 1 97 ? -4.790 -4.240 15.584 1.00 89.56 97 GLY A C 1
ATOM 701 O O . GLY A 1 97 ? -5.535 -4.260 16.566 1.00 89.56 97 GLY A O 1
ATOM 702 N N . HIS A 1 98 ? -4.594 -5.324 14.825 1.00 89.88 98 HIS A N 1
ATOM 703 C CA . HIS A 1 98 ? -5.255 -6.606 15.072 1.00 89.88 98 HIS A CA 1
ATOM 704 C C . HIS A 1 98 ? -4.878 -7.205 16.438 1.00 89.88 98 HIS A C 1
ATOM 706 O O . HIS A 1 98 ? -5.746 -7.682 17.165 1.00 89.88 98 HIS A O 1
ATOM 712 N N . THR A 1 99 ? -3.608 -7.160 16.850 1.00 90.38 99 THR A N 1
ATOM 713 C CA . THR A 1 99 ? -3.198 -7.745 18.142 1.00 90.38 99 THR A CA 1
ATOM 714 C C . THR A 1 99 ? -3.832 -7.009 19.324 1.00 90.38 99 THR A C 1
ATOM 716 O O . THR A 1 99 ? -4.201 -7.634 20.318 1.00 90.38 99 THR A O 1
ATOM 719 N N . ILE A 1 100 ? -4.053 -5.698 19.187 1.00 90.75 100 ILE A N 1
ATOM 720 C CA . ILE A 1 100 ? -4.761 -4.877 20.176 1.00 90.75 100 ILE A CA 1
ATOM 721 C C . ILE A 1 100 ? -6.254 -5.217 20.197 1.00 90.75 100 ILE A C 1
ATOM 723 O O . ILE A 1 100 ? -6.813 -5.481 21.267 1.00 90.75 100 ILE A O 1
ATOM 727 N N . ALA A 1 101 ? -6.896 -5.247 19.026 1.00 90.62 101 ALA A N 1
ATOM 728 C CA . ALA A 1 101 ? -8.335 -5.481 18.892 1.00 90.62 101 ALA A CA 1
ATOM 729 C C . ALA A 1 101 ? -8.766 -6.878 19.373 1.00 90.62 101 ALA A C 1
ATOM 731 O O . ALA A 1 101 ? -9.849 -7.046 19.935 1.00 90.62 101 ALA A O 1
ATOM 732 N N . PHE A 1 102 ? -7.899 -7.874 19.191 1.00 92.69 102 PHE A N 1
ATOM 733 C CA . PHE A 1 102 ? -8.127 -9.262 19.598 1.00 92.69 102 PHE A CA 1
ATOM 734 C C . PHE A 1 102 ? -7.438 -9.621 20.924 1.00 92.69 102 PHE A C 1
ATOM 736 O O . PHE A 1 102 ? -7.364 -10.790 21.297 1.00 92.69 102 PHE A O 1
ATOM 743 N N . SER A 1 103 ? -6.955 -8.626 21.674 1.00 92.25 103 SER A N 1
ATOM 744 C CA . SER A 1 103 ? -6.339 -8.860 22.979 1.00 92.25 103 SER A CA 1
ATOM 745 C C . SER A 1 103 ? -7.345 -9.400 24.004 1.00 92.25 103 SER A C 1
ATOM 747 O O . SER A 1 103 ? -8.513 -9.003 24.038 1.00 92.25 103 SER A O 1
ATOM 749 N N . ALA A 1 104 ? -6.873 -10.248 24.924 1.00 90.31 104 ALA A N 1
ATOM 750 C CA . ALA A 1 104 ? -7.702 -10.822 25.990 1.00 90.31 104 ALA A CA 1
ATOM 751 C C . ALA A 1 104 ? -8.354 -9.759 26.896 1.00 90.31 104 ALA A C 1
ATOM 753 O O . ALA A 1 104 ? -9.416 -9.992 27.475 1.00 90.31 104 ALA A O 1
ATOM 754 N N . ARG A 1 105 ? -7.730 -8.579 27.018 1.00 88.88 105 ARG A N 1
ATOM 755 C CA . ARG A 1 105 ? -8.283 -7.434 27.751 1.00 88.88 105 ARG A CA 1
ATOM 756 C C . ARG A 1 105 ? -9.505 -6.861 27.038 1.00 88.88 105 ARG A C 1
ATOM 758 O O . ARG A 1 105 ? -10.519 -6.616 27.685 1.00 88.88 105 ARG A O 1
ATOM 765 N N . LEU A 1 106 ? -9.406 -6.652 25.725 1.00 88.00 106 LEU A N 1
ATOM 766 C CA . LEU A 1 106 ? -10.475 -6.049 24.934 1.00 88.00 106 LEU A CA 1
ATOM 767 C C . LEU A 1 106 ? -11.618 -7.040 24.692 1.00 88.00 106 LEU A C 1
ATOM 769 O O . LEU A 1 106 ? -12.774 -6.635 24.728 1.00 88.00 106 LEU A O 1
ATOM 773 N N . ALA A 1 107 ? -11.313 -8.335 24.571 1.00 90.88 107 ALA A N 1
ATOM 774 C CA . ALA A 1 107 ? -12.294 -9.410 24.409 1.00 90.88 107 ALA A CA 1
ATOM 775 C C . ALA A 1 107 ? -13.325 -9.502 25.552 1.00 90.88 107 ALA A C 1
ATOM 777 O O . ALA A 1 107 ? -14.446 -9.945 25.329 1.00 90.88 107 ALA A O 1
ATOM 778 N N . LYS A 1 108 ? -12.973 -9.057 26.768 1.00 90.00 108 LYS A N 1
ATOM 779 C CA . LYS A 1 108 ? -13.884 -9.028 27.930 1.00 90.00 108 LYS A CA 1
ATOM 780 C C . LYS A 1 108 ? -14.824 -7.816 27.945 1.00 90.00 108 LYS A C 1
ATOM 782 O O . LYS A 1 108 ? -15.678 -7.721 28.821 1.00 90.00 108 LYS A O 1
ATOM 787 N N . SER A 1 109 ? -14.643 -6.863 27.030 1.00 88.31 109 SER A N 1
ATOM 788 C CA . SER A 1 109 ? -15.460 -5.650 26.967 1.00 88.31 109 SER A CA 1
ATOM 789 C C . SER A 1 109 ? -16.761 -5.877 26.181 1.00 88.31 109 SER A C 1
ATOM 791 O O . SER A 1 109 ? -16.771 -6.648 25.221 1.00 88.31 109 SER A O 1
ATOM 793 N N . PRO A 1 110 ? -17.855 -5.162 26.506 1.00 89.69 110 PRO A N 1
ATOM 794 C CA . PRO A 1 110 ? -19.124 -5.293 25.782 1.00 89.69 110 PRO A CA 1
ATOM 795 C C . PRO A 1 110 ? -19.058 -4.775 24.333 1.00 89.69 110 PRO A C 1
ATOM 797 O O . PRO A 1 110 ? -19.932 -5.078 23.528 1.00 89.69 110 PRO A O 1
ATOM 800 N N . PHE A 1 111 ? -18.021 -4.009 23.983 1.00 91.50 111 PHE A N 1
ATOM 801 C CA . PHE A 1 111 ? -17.804 -3.435 22.650 1.00 91.50 111 PHE A CA 1
ATOM 802 C C . PHE A 1 111 ? -16.727 -4.171 21.831 1.00 91.50 111 PHE A C 1
ATOM 804 O O . PHE A 1 111 ? -16.384 -3.727 20.735 1.00 91.50 111 PHE A O 1
ATOM 811 N N . ALA A 1 112 ? -16.206 -5.304 22.321 1.00 91.94 112 ALA A N 1
ATOM 812 C CA . ALA A 1 112 ? -15.095 -6.033 21.705 1.00 91.94 112 ALA A CA 1
ATOM 813 C C . ALA A 1 112 ? -15.319 -6.337 20.216 1.00 91.94 112 ALA A C 1
ATOM 815 O O . ALA A 1 112 ? -14.501 -5.980 19.371 1.00 91.94 112 ALA A O 1
ATOM 816 N N . HIS A 1 113 ? -16.466 -6.938 19.891 1.00 92.88 113 HIS A N 1
ATOM 817 C CA . HIS A 1 113 ? -16.796 -7.356 18.528 1.00 92.88 113 HIS A CA 1
ATOM 818 C C . HIS A 1 113 ? -16.908 -6.167 17.562 1.00 92.88 113 HIS A C 1
ATOM 820 O O . HIS A 1 113 ? -16.512 -6.254 16.398 1.00 92.88 113 HIS A O 1
ATOM 826 N N . GLN A 1 114 ? -17.430 -5.032 18.040 1.00 93.69 114 GLN A N 1
ATOM 827 C CA . GLN A 1 114 ? -17.530 -3.817 17.231 1.00 93.69 114 GLN A CA 1
ATOM 828 C C . GLN A 1 114 ? -16.136 -3.280 16.904 1.00 93.69 114 GLN A C 1
ATOM 830 O O . GLN A 1 114 ? -15.859 -2.985 15.745 1.00 93.69 114 GLN A O 1
ATOM 835 N N . ILE A 1 115 ? -15.232 -3.246 17.887 1.00 93.69 115 ILE A N 1
ATOM 836 C CA . ILE A 1 115 ? -13.850 -2.801 17.676 1.00 93.69 115 ILE A CA 1
ATOM 837 C C . ILE A 1 115 ? -13.091 -3.739 16.743 1.00 93.69 115 ILE A C 1
ATOM 839 O O . ILE A 1 115 ? -12.439 -3.266 15.819 1.00 93.69 115 ILE A O 1
ATOM 843 N N . GLN A 1 116 ? -13.223 -5.053 16.918 1.00 94.81 116 GLN A N 1
ATOM 844 C CA . GLN A 1 116 ? -12.627 -6.042 16.016 1.00 94.81 116 GLN A CA 1
ATOM 845 C C . GLN A 1 116 ? -13.094 -5.840 14.572 1.00 94.81 116 GLN A C 1
ATOM 847 O O . GLN A 1 116 ? -12.274 -5.768 13.660 1.00 94.81 116 GLN A O 1
ATOM 852 N N . THR A 1 117 ? -14.403 -5.660 14.372 1.00 95.19 117 THR A N 1
ATOM 853 C CA . THR A 1 117 ? -14.977 -5.409 13.043 1.00 95.19 117 THR A CA 1
ATOM 854 C C . THR A 1 117 ? -14.458 -4.102 12.444 1.00 95.19 117 THR A C 1
ATOM 856 O O . THR A 1 117 ? -14.107 -4.067 11.267 1.00 95.19 117 THR A O 1
ATOM 859 N N . ILE A 1 118 ? -14.388 -3.031 13.239 1.00 95.06 118 ILE A N 1
ATOM 860 C CA . ILE A 1 118 ? -13.877 -1.726 12.798 1.00 95.06 118 ILE A CA 1
ATOM 861 C C . ILE A 1 118 ? -12.405 -1.824 12.396 1.00 95.06 118 ILE A C 1
ATOM 863 O O . ILE A 1 118 ? -12.031 -1.295 11.357 1.00 95.06 118 ILE A O 1
ATOM 867 N N . VAL A 1 119 ? -11.578 -2.517 13.181 1.00 95.69 119 VAL A N 1
ATOM 868 C CA . VAL A 1 119 ? -10.141 -2.659 12.906 1.00 95.69 119 VAL A CA 1
ATOM 869 C C . VAL A 1 119 ? -9.892 -3.488 11.649 1.00 95.69 119 VAL A C 1
ATOM 871 O O . VAL A 1 119 ? -9.086 -3.080 10.816 1.00 95.69 119 VAL A O 1
ATOM 874 N N . VAL A 1 120 ? -10.618 -4.595 11.461 1.00 95.31 120 VAL A N 1
ATOM 875 C CA . VAL A 1 120 ? -10.526 -5.398 10.229 1.00 95.31 120 VAL A CA 1
ATOM 876 C C . VAL A 1 120 ? -10.978 -4.581 9.016 1.00 95.31 120 VAL A C 1
ATOM 878 O O . VAL A 1 120 ? -10.259 -4.516 8.025 1.00 95.31 120 VAL A O 1
ATOM 881 N N . ARG A 1 121 ? -12.104 -3.860 9.109 1.00 95.56 121 ARG A N 1
ATOM 882 C CA . ARG A 1 121 ? -12.576 -2.994 8.013 1.00 95.56 121 ARG A CA 1
ATOM 883 C C . ARG A 1 121 ? -11.628 -1.837 7.713 1.00 95.56 121 ARG A C 1
ATOM 885 O O . ARG A 1 121 ? -11.454 -1.490 6.548 1.00 95.56 121 ARG A O 1
ATOM 892 N N . ALA A 1 122 ? -11.010 -1.246 8.734 1.00 95.75 122 ALA A N 1
ATOM 893 C CA . ALA A 1 122 ? -9.996 -0.214 8.559 1.00 95.75 122 ALA A CA 1
ATOM 894 C C . ALA A 1 122 ? -8.773 -0.769 7.817 1.00 95.75 122 ALA A C 1
ATOM 896 O O . ALA A 1 122 ? -8.243 -0.105 6.926 1.00 95.75 122 ALA A O 1
ATOM 897 N N . PHE A 1 123 ? -8.341 -1.987 8.160 1.00 96.00 123 PHE A N 1
ATOM 898 C CA . PHE A 1 123 ? -7.244 -2.669 7.478 1.00 96.00 123 PHE A CA 1
ATOM 899 C C . PHE A 1 123 ? -7.588 -2.963 6.014 1.00 96.00 123 PHE A C 1
ATOM 901 O O . PHE A 1 123 ? -6.808 -2.616 5.127 1.00 96.00 123 PHE A O 1
ATOM 908 N N . ASP A 1 124 ? -8.773 -3.518 5.753 1.00 95.56 124 ASP A N 1
ATOM 909 C CA . ASP A 1 124 ? -9.249 -3.810 4.399 1.00 95.56 124 ASP A CA 1
ATOM 910 C C . ASP A 1 124 ? -9.349 -2.536 3.549 1.00 95.56 124 ASP A C 1
ATOM 912 O O . ASP A 1 124 ? -8.902 -2.516 2.403 1.00 95.56 124 ASP A O 1
ATOM 916 N N . ASN A 1 125 ? -9.874 -1.441 4.114 1.00 95.25 125 ASN A N 1
ATOM 917 C CA . ASN A 1 125 ? -9.942 -0.150 3.427 1.00 95.25 125 ASN A CA 1
ATOM 918 C C . ASN A 1 125 ? -8.540 0.372 3.075 1.00 95.25 125 ASN A C 1
ATOM 920 O O . ASN A 1 125 ? -8.305 0.778 1.935 1.00 95.25 125 ASN A O 1
ATOM 924 N N . GLY A 1 126 ? -7.599 0.271 4.019 1.00 95.50 126 GLY A N 1
ATOM 925 C CA . GLY A 1 126 ? -6.197 0.612 3.797 1.00 95.50 126 GLY A CA 1
ATOM 926 C C . GLY A 1 126 ? -5.547 -0.231 2.701 1.00 95.50 126 GLY A C 1
ATOM 927 O O . GLY A 1 126 ? -4.843 0.310 1.849 1.00 95.50 126 GLY A O 1
ATOM 928 N N . MET A 1 127 ? -5.805 -1.543 2.687 1.00 95.75 127 MET A N 1
ATOM 929 C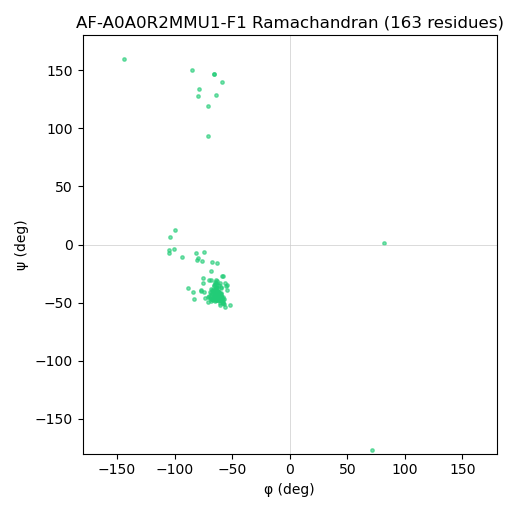 CA . MET A 1 127 ? -5.321 -2.456 1.646 1.00 95.75 127 MET A CA 1
ATOM 930 C C . MET A 1 127 ? -5.891 -2.101 0.270 1.00 95.75 127 MET A C 1
ATOM 932 O O . MET A 1 127 ? -5.137 -2.043 -0.697 1.00 95.75 127 MET A O 1
ATOM 936 N N . ILE A 1 128 ? -7.191 -1.803 0.177 1.00 96.31 128 ILE A N 1
ATOM 937 C CA . ILE A 1 128 ? -7.833 -1.381 -1.076 1.00 96.31 128 ILE A CA 1
ATOM 938 C C . ILE A 1 128 ? -7.201 -0.087 -1.595 1.00 96.31 128 ILE A C 1
ATOM 940 O O . ILE A 1 128 ? -6.839 -0.019 -2.770 1.00 96.31 128 ILE A O 1
ATOM 944 N N . ALA A 1 129 ? -7.033 0.921 -0.732 1.00 95.81 129 ALA A N 1
ATOM 945 C CA . ALA A 1 129 ? -6.412 2.189 -1.109 1.00 95.81 129 ALA A CA 1
ATOM 946 C C . ALA A 1 129 ? -4.988 1.972 -1.646 1.00 95.81 129 ALA A C 1
ATOM 948 O O . ALA A 1 129 ? -4.659 2.445 -2.733 1.00 95.81 129 ALA A O 1
ATOM 949 N N . LEU A 1 130 ? -4.180 1.179 -0.934 1.00 96.31 130 LEU A N 1
ATOM 950 C CA . LEU A 1 130 ? -2.834 0.795 -1.355 1.00 96.31 130 LEU A CA 1
ATOM 951 C C . LEU A 1 130 ? -2.835 0.090 -2.716 1.00 96.31 130 LEU A C 1
ATOM 953 O O . LEU A 1 130 ? -2.066 0.467 -3.600 1.00 96.31 130 LEU A O 1
ATOM 957 N N . THR A 1 131 ? -3.683 -0.926 -2.903 1.00 95.06 131 THR A N 1
ATOM 958 C CA . THR A 1 131 ? -3.725 -1.712 -4.144 1.00 95.06 131 THR A CA 1
ATOM 959 C C . THR A 1 131 ? -4.168 -0.862 -5.332 1.00 95.06 131 THR A C 1
ATOM 961 O O . THR A 1 131 ? -3.570 -0.957 -6.403 1.00 95.06 131 THR A O 1
ATOM 964 N N . LEU A 1 132 ? -5.162 0.012 -5.152 1.00 97.19 132 LEU A N 1
ATOM 965 C CA . LEU A 1 132 ? -5.610 0.928 -6.201 1.00 97.19 132 LEU A CA 1
ATOM 966 C C . LEU A 1 132 ? -4.527 1.943 -6.568 1.00 97.19 132 LEU A C 1
ATOM 968 O O . LEU A 1 132 ? -4.283 2.167 -7.753 1.00 97.19 132 LEU A O 1
ATOM 972 N N . THR A 1 133 ? -3.832 2.524 -5.585 1.00 97.12 133 THR A N 1
ATOM 973 C CA . THR A 1 133 ? -2.723 3.436 -5.884 1.00 97.12 133 THR A CA 1
ATOM 974 C C . THR A 1 133 ? -1.582 2.718 -6.600 1.00 97.12 133 THR A C 1
ATOM 976 O O . THR A 1 133 ? -1.073 3.237 -7.593 1.00 97.12 133 THR A O 1
ATOM 979 N N . ALA A 1 134 ? -1.222 1.504 -6.175 1.00 95.69 134 ALA A N 1
ATOM 980 C CA . ALA A 1 134 ? -0.222 0.693 -6.866 1.00 95.69 134 ALA A CA 1
ATOM 981 C C . ALA A 1 134 ? -0.630 0.397 -8.321 1.00 95.69 134 ALA A C 1
ATOM 983 O O . ALA A 1 134 ? 0.196 0.520 -9.226 1.00 95.69 134 ALA A O 1
ATOM 984 N N . ALA A 1 135 ? -1.906 0.080 -8.565 1.00 95.69 135 ALA A N 1
ATOM 985 C CA . ALA A 1 135 ? -2.433 -0.137 -9.909 1.00 95.69 135 ALA A CA 1
ATOM 986 C C . ALA A 1 135 ? -2.336 1.128 -10.780 1.00 95.69 135 ALA A C 1
ATOM 988 O O . ALA A 1 135 ? -1.894 1.047 -11.924 1.00 95.69 135 ALA A O 1
ATOM 989 N N . VAL A 1 136 ? -2.672 2.305 -10.242 1.00 97.12 136 VAL A N 1
ATOM 990 C CA . VAL A 1 136 ? -2.533 3.583 -10.964 1.00 97.12 136 VAL A CA 1
ATOM 991 C C . VAL A 1 136 ? -1.069 3.879 -11.296 1.00 97.12 136 VAL A C 1
ATOM 993 O O . VAL A 1 136 ? -0.771 4.239 -12.433 1.00 97.12 136 VAL A O 1
ATOM 996 N N . ILE A 1 137 ? -0.144 3.682 -10.351 1.00 95.38 137 ILE A N 1
ATOM 997 C CA . ILE A 1 137 ? 1.298 3.867 -10.590 1.00 95.38 137 ILE A CA 1
ATOM 998 C C . ILE A 1 137 ? 1.784 2.929 -11.703 1.00 95.38 137 ILE A C 1
ATOM 1000 O O . ILE A 1 137 ? 2.490 3.368 -12.613 1.00 95.38 137 ILE A O 1
ATOM 1004 N N . ALA A 1 138 ? 1.368 1.660 -11.676 1.00 92.44 138 ALA A N 1
ATOM 1005 C CA . ALA A 1 138 ? 1.707 0.691 -12.713 1.00 92.44 138 ALA A CA 1
ATOM 1006 C C . ALA A 1 138 ? 1.150 1.095 -14.090 1.00 92.44 138 ALA A C 1
ATOM 1008 O O . ALA A 1 138 ? 1.866 0.999 -15.086 1.00 92.44 138 ALA A O 1
ATOM 1009 N N . LEU A 1 139 ? -0.088 1.598 -14.154 1.00 95.88 139 LEU A N 1
ATOM 1010 C CA . LEU A 1 139 ? -0.692 2.099 -15.393 1.00 95.88 139 LEU A CA 1
ATOM 1011 C C . LEU A 1 139 ? 0.057 3.315 -15.948 1.00 95.88 139 LEU A C 1
ATOM 1013 O O . LEU A 1 139 ? 0.340 3.358 -17.144 1.00 95.88 139 LEU A O 1
ATOM 1017 N N . ILE A 1 140 ? 0.428 4.275 -15.096 1.00 96.06 140 ILE A N 1
ATOM 1018 C CA . ILE A 1 140 ? 1.236 5.435 -15.501 1.00 96.06 140 ILE A CA 1
ATOM 1019 C C . ILE A 1 140 ? 2.591 4.969 -16.045 1.00 96.06 140 ILE A C 1
ATOM 1021 O O . ILE A 1 140 ? 3.007 5.419 -17.112 1.00 96.06 140 ILE A O 1
ATOM 1025 N N . GLY A 1 141 ? 3.252 4.029 -15.361 1.00 91.56 141 GLY A N 1
ATOM 1026 C CA . GLY A 1 141 ? 4.511 3.439 -15.816 1.00 91.56 141 GLY A CA 1
ATOM 1027 C C . GLY A 1 141 ? 4.377 2.727 -17.165 1.00 91.56 141 GLY A C 1
ATOM 1028 O O . GLY A 1 141 ? 5.215 2.918 -18.045 1.00 91.56 141 GLY A O 1
ATOM 1029 N N . ALA A 1 142 ? 3.298 1.967 -17.367 1.00 90.75 142 ALA A N 1
ATOM 1030 C CA . ALA A 1 142 ? 3.013 1.295 -18.632 1.00 90.75 142 ALA A CA 1
ATOM 1031 C C . ALA A 1 142 ? 2.781 2.295 -19.777 1.00 90.75 142 ALA A C 1
ATOM 1033 O O . ALA A 1 142 ? 3.348 2.137 -20.859 1.00 90.75 142 ALA A O 1
ATOM 1034 N N . LEU A 1 143 ? 2.002 3.355 -19.539 1.00 94.50 143 LEU A N 1
ATOM 1035 C CA . LEU A 1 143 ? 1.772 4.418 -20.521 1.00 94.50 143 LEU A CA 1
ATOM 1036 C C . LEU A 1 143 ? 3.071 5.156 -20.864 1.00 94.50 143 LEU A C 1
ATOM 1038 O O . LEU A 1 143 ? 3.370 5.350 -22.043 1.00 94.50 143 LEU A O 1
ATOM 1042 N N . ALA A 1 144 ? 3.870 5.512 -19.856 1.00 91.25 144 ALA A N 1
ATOM 1043 C CA . ALA A 1 144 ? 5.167 6.149 -20.052 1.00 91.25 144 ALA A CA 1
ATOM 1044 C C . ALA A 1 144 ? 6.117 5.256 -20.865 1.00 91.25 144 ALA A C 1
ATOM 1046 O O . ALA A 1 144 ? 6.736 5.734 -21.813 1.00 91.25 144 ALA A O 1
ATOM 1047 N N . ALA A 1 145 ? 6.177 3.955 -20.563 1.00 88.44 145 ALA A N 1
ATOM 1048 C CA . ALA A 1 145 ? 6.983 2.998 -21.316 1.00 88.44 145 ALA A CA 1
ATOM 1049 C C . ALA A 1 145 ? 6.554 2.919 -22.790 1.00 88.44 145 ALA A C 1
ATOM 1051 O O . ALA A 1 145 ? 7.400 2.983 -23.681 1.00 88.44 145 ALA A O 1
ATOM 1052 N N . VAL A 1 146 ? 5.246 2.851 -23.066 1.00 89.12 146 VAL A N 1
ATOM 1053 C CA . VAL A 1 146 ? 4.719 2.833 -24.442 1.00 89.12 146 VAL A CA 1
ATOM 1054 C C . VAL A 1 146 ? 5.087 4.110 -25.200 1.00 89.12 146 VAL A C 1
ATOM 1056 O O . VAL A 1 146 ? 5.496 4.031 -26.358 1.00 89.12 146 VAL A O 1
ATOM 1059 N N . LEU A 1 147 ? 4.954 5.279 -24.570 1.00 90.19 147 LEU A N 1
ATOM 1060 C CA . LEU A 1 147 ? 5.276 6.560 -25.200 1.00 90.19 147 LEU A CA 1
ATOM 1061 C C . LEU A 1 147 ? 6.781 6.699 -25.470 1.00 90.19 147 LEU A C 1
ATOM 1063 O O . LEU A 1 147 ? 7.169 7.036 -26.586 1.00 90.19 147 LEU A O 1
ATOM 1067 N N . LEU A 1 148 ? 7.630 6.384 -24.490 1.00 86.56 148 LEU A N 1
ATOM 1068 C CA . LEU A 1 148 ? 9.083 6.540 -24.605 1.00 86.56 148 LEU A CA 1
ATOM 1069 C C . LEU A 1 148 ? 9.704 5.559 -25.607 1.00 86.56 148 LEU A C 1
ATOM 1071 O O . LEU A 1 148 ? 10.534 5.961 -26.424 1.00 86.56 148 LEU A O 1
ATOM 1075 N N . LEU A 1 149 ? 9.266 4.295 -25.608 1.00 82.88 149 LEU A N 1
ATOM 1076 C CA . LEU A 1 149 ? 9.767 3.292 -26.555 1.00 82.88 149 LEU A CA 1
ATOM 1077 C C . LEU A 1 149 ? 9.384 3.624 -28.004 1.00 82.88 149 LEU A C 1
ATOM 1079 O O . LEU A 1 149 ? 10.178 3.393 -28.917 1.00 82.88 149 LEU A O 1
ATOM 1083 N N . ARG A 1 150 ? 8.199 4.210 -28.233 1.00 78.88 150 ARG A N 1
ATOM 1084 C CA . ARG A 1 150 ? 7.784 4.671 -29.570 1.00 78.88 150 ARG A CA 1
ATOM 1085 C C . ARG A 1 150 ? 8.666 5.809 -30.077 1.00 78.88 150 ARG A C 1
ATOM 1087 O O . ARG A 1 150 ? 9.111 5.756 -31.222 1.00 78.88 150 ARG A O 1
ATOM 1094 N N . THR A 1 151 ? 8.956 6.793 -29.228 1.00 72.56 151 THR A N 1
ATOM 1095 C CA . THR A 1 151 ? 9.817 7.927 -29.589 1.00 72.56 151 THR A CA 1
ATOM 1096 C C . THR A 1 151 ? 11.235 7.466 -29.923 1.00 72.56 151 THR A C 1
ATOM 1098 O O . THR A 1 151 ? 11.789 7.895 -30.932 1.00 72.56 151 THR A O 1
ATOM 1101 N N . HIS A 1 152 ? 11.797 6.529 -29.151 1.00 69.38 152 HIS A N 1
ATOM 1102 C CA . HIS A 1 152 ? 13.135 5.992 -29.415 1.00 69.38 152 HIS A CA 1
ATOM 1103 C C . HIS A 1 152 ? 13.236 5.302 -30.787 1.00 69.38 152 HIS A C 1
ATOM 1105 O O . HIS A 1 152 ? 14.153 5.588 -31.559 1.00 69.38 152 HIS A O 1
ATOM 1111 N N . GLN A 1 153 ? 12.250 4.470 -31.149 1.00 69.94 153 GLN A N 1
ATOM 1112 C CA . GLN A 1 153 ? 12.217 3.834 -32.473 1.00 69.94 153 GLN A CA 1
ATOM 1113 C C . GLN A 1 153 ? 12.089 4.839 -33.623 1.00 69.94 153 GLN A C 1
ATOM 1115 O O . GLN A 1 153 ? 12.567 4.579 -34.729 1.00 69.94 153 GLN A O 1
ATOM 1120 N N . GLN A 1 154 ? 11.412 5.962 -33.392 1.00 69.12 154 GLN A N 1
ATOM 1121 C CA . GLN A 1 154 ? 11.226 6.991 -34.405 1.00 69.12 154 GLN A CA 1
ATOM 1122 C C . GLN A 1 154 ? 12.523 7.776 -34.635 1.00 69.12 154 GLN A C 1
ATOM 1124 O O . GLN A 1 154 ? 12.934 7.905 -35.788 1.00 69.12 154 GLN A O 1
ATOM 1129 N N . SER A 1 155 ? 13.216 8.189 -33.569 1.00 65.81 155 SER A N 1
ATOM 1130 C CA . SER A 1 155 ? 14.518 8.866 -33.660 1.00 65.81 155 SER A CA 1
ATOM 1131 C C . SER A 1 155 ? 15.575 8.000 -34.351 1.00 65.81 155 SER A C 1
ATOM 1133 O O . SER A 1 155 ? 16.205 8.445 -35.304 1.00 65.81 155 SER A O 1
ATOM 1135 N N . GLN A 1 156 ? 15.680 6.719 -33.982 1.00 67.31 156 GLN A N 1
ATOM 1136 C CA . GLN A 1 156 ? 16.657 5.807 -34.590 1.00 67.31 156 GLN A CA 1
ATOM 1137 C C . GLN A 1 156 ? 16.432 5.618 -36.106 1.00 67.31 156 GLN A C 1
ATOM 1139 O O . GLN A 1 156 ? 17.381 5.496 -36.881 1.00 67.31 156 GLN A O 1
ATOM 1144 N N . LYS A 1 157 ? 15.169 5.618 -36.561 1.00 66.62 157 LYS A N 1
ATOM 1145 C CA . LYS A 1 157 ? 14.827 5.551 -37.995 1.00 66.62 157 LYS A CA 1
ATOM 1146 C C . LYS A 1 157 ? 15.178 6.833 -38.754 1.00 66.62 157 LYS A C 1
ATOM 1148 O O . LYS A 1 157 ? 15.451 6.751 -39.952 1.00 66.62 157 LYS A O 1
ATOM 1153 N N . LEU A 1 158 ? 15.126 7.992 -38.096 1.00 66.81 158 LEU A N 1
ATOM 1154 C CA . LEU A 1 158 ? 15.530 9.275 -38.674 1.00 66.81 158 LEU A CA 1
ATOM 1155 C C . LEU A 1 158 ? 17.051 9.331 -38.875 1.00 66.81 158 LEU A C 1
ATOM 1157 O O . LEU A 1 158 ? 17.485 9.644 -39.983 1.00 66.81 158 LEU A O 1
ATOM 1161 N N . ASP A 1 159 ? 17.837 8.916 -37.881 1.00 68.69 159 ASP A N 1
ATOM 1162 C CA . ASP A 1 159 ? 19.306 8.883 -37.976 1.00 68.69 159 ASP A CA 1
ATOM 1163 C C . ASP A 1 159 ? 19.793 7.918 -39.069 1.00 68.69 159 ASP A C 1
ATOM 1165 O O . ASP A 1 159 ? 20.657 8.258 -39.876 1.00 68.69 159 ASP A O 1
ATOM 1169 N N . LEU A 1 160 ? 19.174 6.736 -39.177 1.00 68.44 160 LEU A N 1
ATOM 1170 C CA . LEU A 1 160 ? 19.482 5.762 -40.232 1.00 68.44 160 LEU A CA 1
ATOM 1171 C C . LEU A 1 160 ? 19.166 6.270 -41.646 1.00 68.44 160 LEU A C 1
ATOM 1173 O O . LEU A 1 160 ? 19.819 5.853 -42.602 1.00 68.44 160 LEU A O 1
ATOM 1177 N N . LYS A 1 161 ? 18.156 7.134 -41.805 1.00 63.59 161 LYS A N 1
ATOM 1178 C CA . LYS A 1 161 ? 17.852 7.777 -43.093 1.00 63.59 161 LYS A CA 1
ATOM 1179 C C . LYS A 1 161 ? 18.822 8.916 -43.397 1.00 63.59 161 LYS A C 1
ATOM 1181 O O . LYS A 1 161 ? 19.227 9.044 -44.545 1.00 63.59 161 LYS A O 1
ATOM 1186 N N . ALA A 1 162 ? 19.199 9.707 -42.393 1.00 63.56 162 ALA A N 1
ATOM 1187 C CA . ALA A 1 162 ? 20.164 10.793 -42.543 1.00 63.56 162 ALA A CA 1
ATOM 1188 C C . ALA A 1 162 ? 21.575 10.281 -42.879 1.00 63.56 162 ALA A C 1
ATOM 1190 O O . ALA A 1 162 ? 22.253 10.893 -43.687 1.00 63.56 162 ALA A O 1
ATOM 1191 N N . ALA A 1 163 ? 21.988 9.131 -42.338 1.00 64.19 163 ALA A N 1
ATOM 1192 C CA . ALA A 1 163 ? 23.283 8.508 -42.635 1.00 64.19 163 ALA A CA 1
ATOM 1193 C C . ALA A 1 163 ? 23.369 7.825 -44.018 1.00 64.19 163 ALA A C 1
ATOM 1195 O O . ALA A 1 163 ? 24.428 7.323 -44.391 1.00 64.19 163 ALA A O 1
ATOM 1196 N N . ARG A 1 164 ? 22.252 7.736 -44.755 1.00 60.94 164 ARG A N 1
ATOM 1197 C CA . ARG A 1 164 ? 22.159 7.073 -46.069 1.00 60.94 164 ARG A CA 1
ATOM 1198 C C . ARG A 1 164 ? 22.080 8.047 -47.251 1.00 60.94 164 ARG A C 1
ATOM 1200 O O . ARG A 1 164 ? 22.116 7.575 -48.386 1.00 60.94 164 ARG A O 1
ATOM 1207 N N . ASN A 1 165 ? 21.957 9.345 -46.975 1.00 49.91 165 ASN A N 1
ATOM 1208 C CA . ASN A 1 165 ? 21.969 10.447 -47.941 1.00 49.91 165 ASN A CA 1
ATOM 1209 C C . ASN A 1 165 ? 23.281 11.224 -47.820 1.00 49.91 165 ASN A C 1
ATOM 1211 O O . ASN A 1 165 ? 23.692 11.799 -48.848 1.00 49.91 165 ASN A O 1
#

Sequence (165 aa):
MELWPGMVMIGITNAIVNPVLNTAGMAGVAPHEMGMASGLLNVFRQFGTTVGVVGLGLIQNNSYMAHLNTALPQVKMPTQALNGIKDALINAGPFSGHTIAFSARLAKSPFAHQIQTIVVRAFDNGMIALTLTAAVIALIGALAAVLLLRTHQQSQKLDLKAARN

Nearest PDB structures (foldseek):
  4ons-assembly2_C  TM=4.479E-01  e=2.194E+00  Mus musculus
  4ons-assembly1_A  TM=4.356E-01  e=2.442E+00  Mus musculus
  3g6b-assembly1_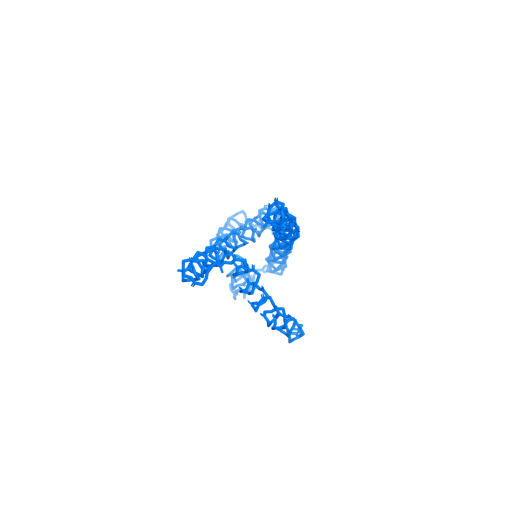B  TM=2.535E-01  e=3.552E+00  Thermotoga maritima

Solvent-accessible surface area (backbone atoms only — not comparable to full-atom values): 9045 Å² total; per-residue (Å²): 132,84,59,63,68,59,53,51,52,53,51,54,50,53,65,54,49,55,59,52,50,56,56,61,73,51,59,91,59,53,83,93,44,44,70,59,53,51,50,53,53,51,50,52,52,52,50,51,51,53,52,46,55,52,52,40,49,50,48,19,42,52,42,20,50,52,42,46,68,64,51,56,79,73,52,94,66,59,68,71,58,51,51,55,51,50,54,52,37,58,76,47,32,63,84,45,27,55,63,58,38,69,24,78,75,39,59,74,41,98,56,22,69,60,49,38,52,49,51,53,51,17,37,51,49,6,48,51,53,26,52,52,52,51,51,51,52,50,50,52,51,52,52,50,50,56,54,52,56,51,51,52,57,51,53,55,53,50,53,60,53,62,78,72,111

Organism: NCBI:txid1293598